Protein AF-A0A6V7L0L9-F1 (afdb_monomer)

Structure (mmCIF, N/CA/C/O backbone):
data_AF-A0A6V7L0L9-F1
#
_entry.id   AF-A0A6V7L0L9-F1
#
loop_
_atom_site.group_PDB
_atom_site.id
_atom_site.type_symbol
_atom_site.label_atom_id
_atom_site.label_alt_id
_atom_site.label_comp_id
_atom_site.label_asym_id
_atom_site.label_entity_id
_atom_site.label_seq_id
_atom_site.pdbx_PDB_ins_code
_atom_site.Cartn_x
_atom_site.Cartn_y
_atom_site.Cartn_z
_atom_site.occupancy
_a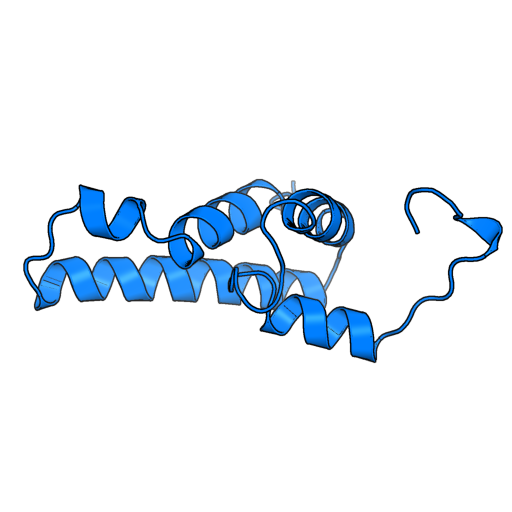tom_site.B_iso_or_equiv
_atom_site.auth_seq_id
_atom_site.auth_comp_id
_atom_site.auth_asym_id
_atom_site.auth_atom_id
_atom_site.pdbx_PDB_model_num
ATOM 1 N N . TRP A 1 1 ? 7.377 -4.746 -16.483 1.0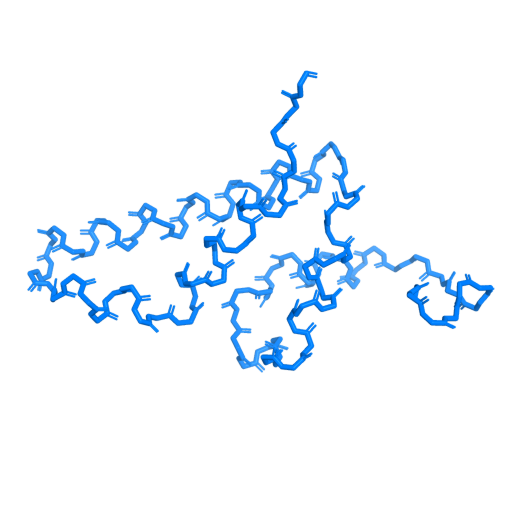0 84.25 1 TRP A N 1
ATOM 2 C CA . TRP A 1 1 ? 8.649 -4.860 -15.745 1.00 84.25 1 TRP A CA 1
ATOM 3 C C . TRP A 1 1 ? 8.959 -6.317 -15.421 1.00 84.25 1 TRP A C 1
ATOM 5 O O . TRP A 1 1 ? 10.031 -6.757 -15.808 1.00 84.25 1 TRP A O 1
ATOM 15 N N . LYS A 1 2 ? 8.005 -7.059 -14.832 1.00 84.25 2 LYS A N 1
ATOM 16 C CA . LYS A 1 2 ? 8.135 -8.475 -14.446 1.00 84.25 2 LYS A CA 1
ATOM 17 C C . LYS A 1 2 ? 8.357 -9.455 -15.613 1.00 84.25 2 LYS A C 1
ATOM 19 O O . LYS A 1 2 ? 9.348 -10.166 -15.622 1.00 84.25 2 LYS A O 1
ATOM 24 N N . HIS A 1 3 ? 7.492 -9.448 -16.635 1.00 87.88 3 HIS A N 1
ATOM 25 C CA . HIS A 1 3 ? 7.539 -10.454 -17.722 1.00 87.88 3 HIS A CA 1
ATOM 26 C C . HIS A 1 3 ? 8.214 -9.993 -19.025 1.00 87.88 3 HIS A C 1
ATOM 28 O O . HIS A 1 3 ? 8.584 -10.810 -19.857 1.00 87.88 3 HIS A O 1
ATOM 34 N N . ALA A 1 4 ? 8.389 -8.684 -19.213 1.00 88.88 4 ALA A N 1
ATOM 35 C CA . ALA A 1 4 ? 8.980 -8.101 -20.421 1.00 88.88 4 ALA A CA 1
ATOM 36 C C . ALA A 1 4 ? 9.965 -6.994 -20.034 1.00 88.88 4 ALA A C 1
ATOM 38 O O . ALA A 1 4 ? 9.713 -5.805 -20.236 1.00 88.88 4 ALA A O 1
ATOM 39 N N . ARG A 1 5 ? 11.069 -7.377 -19.378 1.00 87.19 5 ARG A N 1
ATOM 40 C CA . ARG A 1 5 ? 12.037 -6.421 -18.818 1.00 87.19 5 ARG A CA 1
ATOM 41 C C . ARG A 1 5 ? 12.722 -5.564 -19.886 1.00 87.19 5 ARG A C 1
ATOM 43 O O . ARG A 1 5 ? 13.003 -4.402 -19.608 1.00 87.19 5 ARG A O 1
ATOM 50 N N . SER A 1 6 ? 12.937 -6.119 -21.081 1.00 91.38 6 SER A N 1
ATOM 51 C CA . SER A 1 6 ? 13.549 -5.450 -22.240 1.00 91.38 6 SER A CA 1
ATOM 52 C C . SER A 1 6 ? 12.655 -4.386 -22.883 1.00 91.38 6 SER A C 1
ATOM 54 O O . SER A 1 6 ? 13.164 -3.412 -23.423 1.00 91.38 6 SER A O 1
ATOM 56 N N . GLN A 1 7 ? 11.333 -4.548 -22.795 1.00 91.94 7 GLN A N 1
ATOM 57 C CA . GLN A 1 7 ? 10.337 -3.601 -23.317 1.00 91.94 7 GLN A CA 1
ATOM 58 C C . GLN A 1 7 ? 9.831 -2.636 -22.238 1.00 91.94 7 GLN A C 1
ATOM 60 O O . GLN A 1 7 ? 9.000 -1.768 -22.496 1.00 91.94 7 GLN A O 1
ATOM 65 N N . TRP A 1 8 ? 10.285 -2.803 -20.995 1.00 90.56 8 TRP A N 1
ATOM 66 C CA . TRP A 1 8 ? 9.788 -2.003 -19.892 1.00 90.56 8 TRP A CA 1
ATOM 67 C C . TRP A 1 8 ? 10.465 -0.637 -19.848 1.00 90.56 8 TRP A C 1
ATOM 69 O O . TRP A 1 8 ? 11.679 -0.530 -19.672 1.00 90.56 8 TRP A O 1
ATOM 79 N N . LYS A 1 9 ? 9.636 0.403 -19.904 1.00 92.19 9 LYS A N 1
ATOM 80 C CA . LYS A 1 9 ? 10.019 1.779 -19.622 1.00 92.19 9 LYS A CA 1
ATOM 81 C C . LYS A 1 9 ? 9.460 2.188 -18.265 1.00 92.19 9 LYS A C 1
ATOM 83 O O . LYS A 1 9 ? 8.297 1.931 -17.956 1.00 92.19 9 LYS A O 1
ATOM 88 N N . PHE A 1 10 ? 10.297 2.819 -17.448 1.00 90.81 10 PHE A N 1
ATOM 89 C CA . PHE A 1 10 ? 9.831 3.419 -16.207 1.00 90.81 10 PHE A CA 1
ATOM 90 C C . PHE A 1 10 ? 8.907 4.604 -16.512 1.00 90.81 10 PHE A C 1
ATOM 92 O O . PHE A 1 10 ? 9.281 5.521 -17.243 1.00 90.81 10 PHE A O 1
ATOM 99 N N . GLU A 1 11 ? 7.715 4.591 -15.920 1.00 93.88 11 GLU A N 1
ATOM 100 C CA . GLU A 1 11 ? 6.717 5.653 -16.038 1.00 93.88 11 GLU A CA 1
ATOM 101 C C . GLU A 1 11 ? 6.425 6.228 -14.653 1.00 93.88 11 GLU A C 1
ATOM 103 O O . GLU A 1 11 ? 5.693 5.637 -13.855 1.00 93.88 11 GLU A O 1
ATOM 108 N N . LYS A 1 12 ? 7.000 7.399 -14.358 1.00 93.06 12 LYS A N 1
ATOM 109 C CA . LYS A 1 12 ? 6.882 8.025 -13.034 1.00 93.06 12 LYS A CA 1
ATOM 110 C C . LYS A 1 12 ? 5.430 8.313 -12.649 1.00 93.06 12 LYS A C 1
ATOM 112 O O . LYS A 1 12 ? 5.052 8.061 -11.511 1.00 93.06 12 LYS A O 1
ATOM 117 N N . LEU A 1 13 ? 4.622 8.794 -13.594 1.00 96.19 13 LEU A N 1
ATOM 118 C CA . LEU A 1 13 ? 3.204 9.083 -13.362 1.00 96.19 13 LEU A CA 1
ATOM 119 C C . LEU A 1 13 ? 2.423 7.821 -12.986 1.00 96.19 13 LEU A C 1
ATOM 121 O O . LEU A 1 13 ? 1.597 7.860 -12.082 1.00 96.19 13 LEU A O 1
ATOM 125 N N . LYS A 1 14 ? 2.745 6.683 -13.612 1.00 94.69 14 LYS A N 1
ATOM 126 C CA . LYS A 1 14 ? 2.137 5.394 -13.278 1.00 94.69 14 LYS A CA 1
ATOM 127 C C . LYS A 1 14 ? 2.548 4.917 -11.888 1.00 94.69 14 LYS A C 1
ATOM 129 O O . LYS A 1 14 ? 1.709 4.415 -11.153 1.00 94.69 14 LYS A O 1
ATOM 134 N N . GLN A 1 15 ? 3.814 5.108 -11.510 1.00 94.88 15 GLN A N 1
ATOM 135 C CA . GLN A 1 15 ? 4.276 4.817 -10.150 1.00 94.88 15 GLN A CA 1
ATOM 136 C C . GLN A 1 15 ? 3.517 5.656 -9.114 1.00 94.88 15 GLN A C 1
ATOM 138 O O . GLN A 1 15 ? 3.039 5.093 -8.138 1.00 94.88 15 GLN A O 1
ATOM 143 N N . ILE A 1 16 ? 3.393 6.970 -9.334 1.00 95.38 16 ILE A N 1
ATOM 144 C CA . ILE A 1 16 ? 2.656 7.872 -8.433 1.00 95.38 16 ILE A CA 1
ATOM 145 C C . ILE A 1 16 ? 1.198 7.419 -8.318 1.00 95.38 16 ILE A C 1
ATOM 147 O O . ILE A 1 16 ? 0.716 7.195 -7.215 1.00 95.38 16 ILE A O 1
ATOM 151 N N . TRP A 1 17 ? 0.541 7.159 -9.452 1.00 97.12 17 TRP A N 1
ATOM 152 C CA . TRP A 1 17 ? -0.839 6.682 -9.459 1.00 97.12 17 TRP A CA 1
ATOM 153 C C . TRP A 1 17 ? -1.005 5.383 -8.659 1.00 97.12 17 TRP A C 1
ATOM 155 O O . TRP A 1 17 ? -1.922 5.271 -7.850 1.00 97.12 17 TRP A O 1
ATOM 165 N N . LEU A 1 18 ? -0.089 4.420 -8.816 1.00 96.62 18 LEU A N 1
ATOM 166 C CA . LEU A 1 18 ? -0.112 3.186 -8.030 1.00 96.62 18 LEU A CA 1
ATOM 167 C C . LEU A 1 18 ? 0.091 3.452 -6.531 1.00 96.62 18 LEU A C 1
ATOM 169 O O . LEU A 1 18 ? -0.600 2.842 -5.723 1.00 96.62 18 LEU A O 1
ATOM 173 N N . MET A 1 19 ? 0.986 4.365 -6.142 1.00 95.62 19 MET A N 1
ATOM 174 C CA . MET A 1 19 ? 1.185 4.731 -4.731 1.00 95.62 19 MET A CA 1
ATOM 175 C C . MET A 1 19 ? -0.094 5.311 -4.106 1.00 95.62 19 MET A C 1
ATOM 177 O O . MET A 1 19 ? -0.437 4.994 -2.963 1.00 95.62 19 MET A O 1
ATOM 181 N N . ASP A 1 20 ? -0.838 6.106 -4.869 1.00 95.25 20 ASP A N 1
ATOM 182 C CA . ASP A 1 20 ? -2.074 6.726 -4.397 1.00 95.25 20 ASP A CA 1
ATOM 183 C C . ASP A 1 20 ? -3.218 5.706 -4.278 1.00 95.25 20 ASP A C 1
ATOM 185 O O . ASP A 1 20 ? -3.978 5.744 -3.310 1.00 95.25 20 ASP A O 1
ATOM 189 N N . HIS A 1 21 ? -3.278 4.712 -5.170 1.00 95.94 21 HIS A N 1
ATOM 190 C CA . HIS A 1 21 ? -4.460 3.855 -5.328 1.00 95.94 21 HIS A CA 1
ATOM 191 C C . HIS A 1 21 ? -4.285 2.385 -4.907 1.00 95.94 21 HIS A C 1
ATOM 193 O O . HIS A 1 21 ? -5.276 1.668 -4.841 1.00 95.94 21 HIS A O 1
ATOM 199 N N . LEU A 1 22 ? -3.077 1.901 -4.573 1.00 95.88 22 LEU A N 1
ATOM 200 C CA . LEU A 1 22 ? -2.848 0.466 -4.294 1.00 95.88 22 LEU A CA 1
ATOM 201 C C . LEU A 1 22 ? -3.700 -0.145 -3.170 1.00 95.88 22 LEU A C 1
ATOM 203 O O . LEU A 1 22 ? -3.878 -1.359 -3.144 1.00 95.88 22 LEU A O 1
ATOM 207 N N . LEU A 1 23 ? -4.207 0.668 -2.244 1.00 95.94 23 LEU A N 1
ATOM 208 C CA . LEU A 1 23 ? -5.016 0.195 -1.115 1.00 95.94 23 LEU A CA 1
ATOM 209 C C . LEU A 1 23 ? -6.511 0.091 -1.453 1.00 95.94 23 LEU A C 1
ATOM 211 O O . LEU A 1 23 ? -7.246 -0.530 -0.698 1.00 95.94 23 LEU A O 1
ATOM 215 N N . ASP A 1 24 ? -6.942 0.647 -2.586 1.00 94.94 24 ASP A N 1
ATOM 216 C CA . ASP A 1 24 ? -8.322 0.588 -3.066 1.00 94.94 24 ASP A CA 1
ATOM 217 C C . ASP A 1 24 ? -8.481 -0.558 -4.073 1.00 94.94 24 ASP A C 1
ATOM 219 O O . ASP A 1 24 ? -7.780 -0.624 -5.089 1.00 94.94 24 ASP A O 1
ATOM 223 N N . ASP A 1 25 ? -9.400 -1.477 -3.796 1.00 94.06 25 ASP A N 1
ATOM 224 C CA . ASP A 1 25 ? -9.675 -2.639 -4.638 1.00 94.06 25 ASP A CA 1
ATOM 225 C C . ASP A 1 25 ? -10.440 -2.300 -5.916 1.00 94.06 25 ASP A C 1
ATOM 227 O O 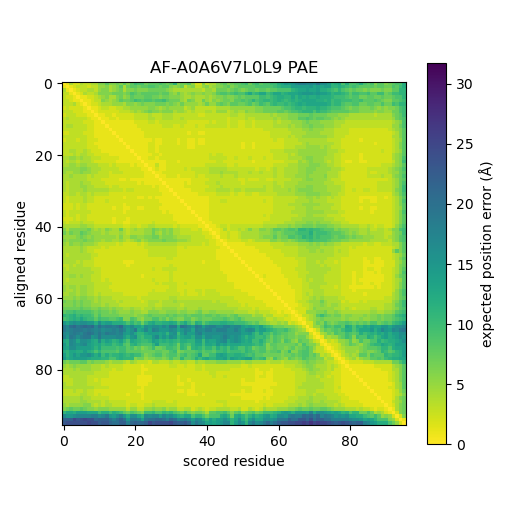. ASP A 1 25 ? -10.344 -3.036 -6.900 1.00 94.06 25 ASP A O 1
ATOM 231 N N . LYS A 1 26 ? -11.119 -1.149 -5.944 1.00 94.81 26 LYS A N 1
ATOM 232 C CA . LYS A 1 26 ? -11.789 -0.639 -7.147 1.00 94.81 26 LYS A CA 1
ATOM 233 C C . LYS A 1 26 ? -10.789 -0.100 -8.163 1.00 94.81 26 LYS A C 1
ATOM 235 O O . LYS A 1 26 ? -10.976 -0.279 -9.365 1.00 94.81 26 LYS A O 1
ATOM 240 N N . SER A 1 27 ? -9.731 0.551 -7.685 1.00 94.94 27 SER A N 1
ATOM 241 C CA . SER A 1 27 ? -8.674 1.103 -8.534 1.00 94.94 27 SER A CA 1
ATOM 242 C C . SER A 1 27 ? -7.617 0.063 -8.898 1.00 94.94 27 SER A C 1
ATOM 244 O O . SER A 1 27 ? -7.209 -0.034 -10.055 1.00 94.94 27 SER A O 1
ATOM 246 N N . VAL A 1 28 ? -7.163 -0.724 -7.921 1.00 96.00 28 VAL A N 1
ATOM 247 C CA . VAL A 1 28 ? -6.215 -1.822 -8.134 1.00 96.00 28 VAL A CA 1
ATOM 248 C C . VAL A 1 28 ? -6.927 -3.131 -7.813 1.00 96.00 28 VAL A C 1
ATOM 250 O O . VAL A 1 28 ? -7.077 -3.449 -6.636 1.00 96.00 28 VAL A O 1
ATOM 253 N N . PRO A 1 29 ? -7.338 -3.916 -8.821 1.00 96.50 29 PRO A N 1
ATOM 254 C CA . PRO A 1 29 ? -8.000 -5.199 -8.608 1.00 96.50 29 PRO A CA 1
ATOM 255 C C . PRO A 1 29 ? -7.175 -6.177 -7.758 1.00 96.50 29 PRO A C 1
ATOM 257 O O . PRO A 1 29 ? -5.939 -6.151 -7.777 1.00 96.50 29 PRO A O 1
ATOM 260 N N . ASN A 1 30 ? -7.853 -7.052 -7.010 1.00 94.50 30 ASN A N 1
ATOM 261 C CA . ASN A 1 30 ? -7.214 -8.013 -6.096 1.00 94.50 30 ASN A CA 1
ATOM 262 C C . ASN A 1 30 ? -6.235 -8.969 -6.799 1.00 94.50 30 ASN A C 1
ATOM 264 O O . ASN A 1 30 ? -5.231 -9.355 -6.210 1.00 94.50 30 ASN A O 1
ATOM 268 N N . ASP A 1 31 ? -6.487 -9.322 -8.058 1.00 95.50 31 ASP A N 1
ATOM 269 C CA . ASP A 1 31 ? -5.614 -10.158 -8.888 1.00 95.50 31 ASP A CA 1
ATOM 270 C C . ASP A 1 31 ? -4.320 -9.439 -9.307 1.00 95.50 31 ASP A C 1
ATOM 272 O O . ASP A 1 31 ? -3.275 -10.069 -9.483 1.00 95.50 31 ASP A O 1
ATOM 276 N N . ILE A 1 32 ? -4.361 -8.109 -9.413 1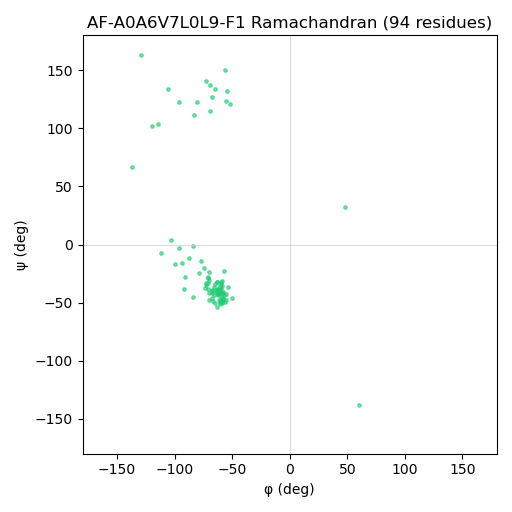.00 93.88 32 ILE A N 1
ATOM 277 C CA . ILE A 1 32 ? -3.215 -7.281 -9.806 1.00 93.88 32 ILE A CA 1
ATOM 278 C C . ILE A 1 32 ? -2.407 -6.817 -8.592 1.00 93.88 32 ILE A C 1
ATOM 280 O O . ILE A 1 32 ? -1.193 -6.616 -8.705 1.00 93.88 32 ILE A O 1
ATOM 284 N N . PHE A 1 33 ? -3.045 -6.680 -7.427 1.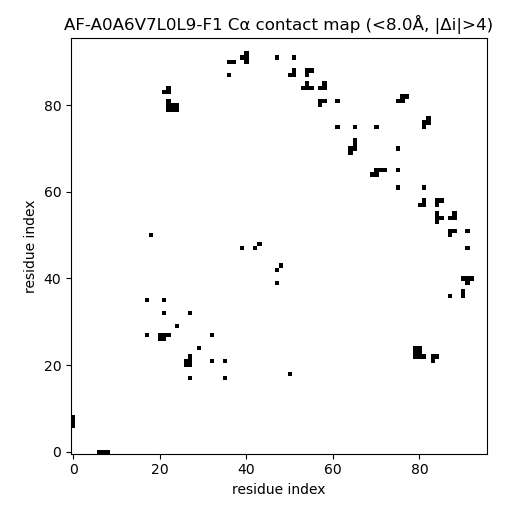00 96.06 33 PHE A N 1
ATOM 285 C CA . PHE A 1 33 ? -2.418 -6.178 -6.204 1.00 96.06 33 PHE A CA 1
ATOM 286 C C . PHE A 1 33 ? -1.090 -6.875 -5.842 1.00 96.06 33 PHE A C 1
ATOM 288 O O . PHE A 1 33 ? -0.116 -6.152 -5.626 1.00 96.06 33 PHE A O 1
ATOM 295 N N . PRO A 1 34 ? -0.953 -8.219 -5.880 1.00 95.31 34 PRO A N 1
ATOM 296 C CA . PRO A 1 34 ? 0.327 -8.878 -5.602 1.00 95.31 34 PRO A CA 1
ATOM 297 C C . PRO A 1 34 ? 1.456 -8.432 -6.539 1.00 95.31 34 PRO A C 1
ATOM 299 O O . PRO A 1 34 ? 2.594 -8.259 -6.117 1.00 95.31 34 PRO A O 1
ATOM 302 N N . THR A 1 35 ? 1.139 -8.173 -7.812 1.00 94.50 35 THR A N 1
ATOM 303 C CA . THR A 1 35 ? 2.124 -7.675 -8.786 1.00 94.50 35 THR A CA 1
ATOM 304 C C . THR A 1 35 ? 2.511 -6.222 -8.503 1.00 94.50 35 THR A C 1
ATOM 306 O O . THR A 1 35 ? 3.647 -5.822 -8.752 1.00 94.50 35 THR A O 1
ATOM 309 N N . VAL A 1 36 ? 1.583 -5.408 -7.992 1.00 94.75 36 VAL A N 1
ATOM 310 C CA . VAL A 1 36 ? 1.869 -4.028 -7.566 1.00 94.75 36 VAL A CA 1
ATOM 311 C C . VAL A 1 36 ? 2.710 -4.017 -6.292 1.00 94.75 36 VAL A C 1
ATOM 313 O O . VAL A 1 36 ? 3.628 -3.209 -6.183 1.00 94.75 36 VAL A O 1
ATOM 316 N N . LEU A 1 37 ? 2.440 -4.929 -5.361 1.00 95.12 37 LEU A N 1
ATOM 317 C CA . LEU A 1 37 ? 3.211 -5.081 -4.133 1.00 95.12 37 LEU A CA 1
ATOM 318 C C . LEU A 1 37 ? 4.673 -5.427 -4.447 1.00 95.12 37 LEU A C 1
ATOM 320 O O . LEU A 1 37 ? 5.569 -4.683 -4.056 1.00 95.12 37 LEU A O 1
ATOM 324 N N . GLU A 1 38 ? 4.900 -6.444 -5.284 1.00 93.81 38 GLU A N 1
ATOM 325 C CA . GLU A 1 38 ? 6.237 -6.847 -5.753 1.00 93.81 38 GLU A CA 1
ATOM 326 C C . GLU A 1 38 ? 6.963 -5.714 -6.503 1.00 93.81 38 GLU A C 1
ATOM 328 O O . GLU A 1 38 ? 8.179 -5.556 -6.408 1.00 93.81 38 GLU A O 1
ATOM 333 N N . TYR A 1 39 ? 6.222 -4.868 -7.231 1.00 92.88 39 TYR A N 1
ATOM 334 C CA . TYR A 1 39 ? 6.794 -3.689 -7.889 1.00 92.88 39 TYR A CA 1
ATOM 335 C C . TYR A 1 39 ? 7.378 -2.683 -6.882 1.00 92.88 39 TYR A C 1
ATOM 337 O O . TYR A 1 39 ? 8.362 -2.007 -7.195 1.00 92.88 39 TYR A O 1
ATOM 345 N N . PHE A 1 40 ? 6.789 -2.581 -5.687 1.00 92.88 40 PHE A N 1
ATOM 346 C CA . PHE A 1 40 ? 7.204 -1.648 -4.640 1.00 92.88 40 PHE A CA 1
ATOM 347 C C . PHE A 1 40 ? 8.188 -2.230 -3.618 1.00 92.88 40 PHE A C 1
ATOM 349 O O . PHE A 1 40 ? 8.864 -1.441 -2.960 1.00 92.88 40 PHE A O 1
ATOM 356 N N . GLU A 1 41 ? 8.356 -3.552 -3.523 1.00 90.12 41 GLU A N 1
ATOM 357 C CA . GLU A 1 41 ? 9.364 -4.188 -2.649 1.00 90.12 41 GLU A CA 1
ATOM 358 C C . GLU A 1 41 ? 10.784 -3.650 -2.902 1.00 90.12 41 GLU A C 1
ATOM 360 O O . GLU A 1 41 ? 11.569 -3.438 -1.978 1.00 90.12 41 GLU A O 1
ATOM 365 N N . GLY A 1 42 ? 11.107 -3.362 -4.167 1.00 84.44 42 GLY A N 1
ATOM 366 C CA . GLY A 1 42 ? 12.397 -2.798 -4.572 1.00 84.44 42 GLY A CA 1
ATOM 367 C C . GLY A 1 42 ? 12.513 -1.273 -4.454 1.00 84.44 42 GLY A C 1
ATOM 368 O O . GLY A 1 42 ? 13.568 -0.724 -4.790 1.00 84.44 42 GLY A O 1
ATOM 369 N N . CYS A 1 43 ? 11.461 -0.560 -4.033 1.00 87.56 43 CYS A N 1
ATOM 370 C CA . CYS A 1 43 ? 11.494 0.899 -3.940 1.00 87.56 43 CYS A CA 1
ATOM 371 C C . CYS A 1 43 ? 12.362 1.377 -2.769 1.00 87.56 43 CYS A C 1
ATOM 373 O O . CYS A 1 43 ? 12.341 0.836 -1.666 1.00 87.56 43 CYS A O 1
ATOM 375 N N . LYS A 1 44 ? 13.113 2.454 -3.013 1.00 86.75 44 LYS A N 1
ATOM 376 C CA . LYS A 1 44 ? 14.017 3.080 -2.040 1.00 86.75 44 LYS A CA 1
ATOM 377 C C . LYS A 1 44 ? 13.762 4.583 -1.945 1.00 86.75 44 LYS A C 1
ATOM 379 O O . LYS A 1 44 ? 13.153 5.174 -2.843 1.00 86.75 44 LYS A O 1
ATOM 384 N N . GLY A 1 45 ? 14.254 5.190 -0.867 1.00 89.94 45 GLY A N 1
ATOM 385 C CA . GLY A 1 45 ? 14.138 6.625 -0.609 1.00 89.94 45 GLY A CA 1
ATOM 386 C C . GLY A 1 45 ? 12.683 7.084 -0.512 1.00 89.94 45 GLY A C 1
ATOM 387 O O . GLY A 1 45 ? 11.833 6.380 0.033 1.00 89.94 45 GLY A O 1
ATOM 388 N N . MET A 1 46 ? 12.379 8.239 -1.109 1.00 91.38 46 MET A N 1
ATOM 389 C CA . MET A 1 46 ? 11.105 8.925 -0.881 1.00 91.38 46 MET A CA 1
ATOM 390 C C . MET A 1 46 ? 9.865 8.091 -1.224 1.00 91.38 46 MET A C 1
ATOM 392 O O . MET A 1 46 ? 8.897 8.099 -0.474 1.00 91.38 46 MET A O 1
ATOM 396 N N . ALA A 1 47 ? 9.886 7.333 -2.326 1.00 91.44 47 ALA A N 1
ATOM 397 C CA . ALA A 1 47 ? 8.730 6.519 -2.714 1.00 91.44 47 ALA A CA 1
ATOM 398 C C . ALA A 1 47 ? 8.369 5.488 -1.631 1.00 91.44 47 ALA A C 1
ATOM 400 O O . ALA A 1 47 ? 7.195 5.264 -1.348 1.00 91.44 47 ALA A O 1
ATOM 401 N N . ARG A 1 48 ? 9.387 4.901 -0.998 1.00 92.44 48 ARG A N 1
ATOM 402 C CA . ARG A 1 48 ? 9.218 3.951 0.099 1.00 92.44 48 ARG A CA 1
ATOM 403 C C . ARG A 1 48 ? 8.707 4.640 1.358 1.00 92.44 48 ARG A C 1
ATOM 405 O O . ARG A 1 48 ? 7.756 4.151 1.952 1.00 92.44 48 ARG A O 1
ATOM 412 N N . GLU A 1 49 ? 9.307 5.757 1.758 1.00 93.75 49 GLU A N 1
ATOM 413 C CA . GLU A 1 49 ? 8.864 6.513 2.938 1.00 93.75 49 GLU A CA 1
ATOM 414 C C . GLU A 1 49 ? 7.397 6.945 2.815 1.00 93.75 49 GLU A C 1
ATOM 416 O O . GLU A 1 49 ? 6.625 6.805 3.761 1.00 93.75 49 GLU A O 1
ATOM 421 N N . THR A 1 50 ? 6.981 7.393 1.626 1.00 94.56 50 THR A N 1
ATOM 422 C CA . THR A 1 50 ? 5.580 7.731 1.351 1.00 94.56 50 THR A CA 1
ATOM 423 C C . THR A 1 50 ? 4.661 6.518 1.490 1.00 94.56 50 THR A C 1
ATOM 425 O O . THR A 1 50 ? 3.598 6.635 2.094 1.00 94.56 50 THR A O 1
ATOM 428 N N . LEU A 1 51 ? 5.056 5.352 0.970 1.00 95.44 51 LEU A N 1
ATOM 429 C CA . LEU A 1 51 ? 4.260 4.125 1.084 1.00 95.44 51 LEU A CA 1
ATOM 430 C C . LEU A 1 51 ? 4.173 3.612 2.526 1.00 95.44 51 LEU A C 1
ATOM 432 O O . LEU A 1 51 ? 3.088 3.232 2.959 1.00 95.44 51 LEU A O 1
ATOM 436 N N . LEU A 1 52 ? 5.280 3.651 3.277 1.00 94.94 52 LEU A N 1
ATOM 437 C CA . LEU A 1 52 ? 5.300 3.309 4.702 1.00 94.94 52 LEU A CA 1
ATOM 438 C C . LEU A 1 52 ? 4.350 4.213 5.483 1.00 94.94 52 LEU A C 1
ATOM 440 O O . LEU A 1 52 ? 3.485 3.720 6.201 1.00 94.94 52 LEU A O 1
ATOM 444 N N . LYS A 1 53 ? 4.463 5.531 5.283 1.00 95.12 53 LYS A N 1
ATOM 445 C CA . LYS A 1 53 ? 3.575 6.502 5.919 1.00 95.12 53 LYS A CA 1
ATOM 446 C C . LYS A 1 53 ? 2.113 6.227 5.573 1.00 95.12 53 LYS A C 1
ATOM 448 O O . LYS A 1 53 ? 1.288 6.154 6.470 1.00 95.12 53 LYS A O 1
ATOM 453 N N . LYS A 1 54 ? 1.800 5.998 4.296 1.00 95.25 54 LYS A N 1
ATOM 454 C CA . LYS A 1 54 ? 0.431 5.716 3.845 1.00 95.25 54 LYS A CA 1
ATOM 455 C C . LYS A 1 54 ? -0.142 4.444 4.472 1.00 95.25 54 LYS A C 1
ATOM 457 O O . LYS A 1 54 ? -1.289 4.448 4.904 1.00 95.25 54 LYS A O 1
ATOM 462 N N . GLY A 1 55 ? 0.654 3.377 4.550 1.00 95.12 55 GLY A N 1
ATOM 463 C CA . GLY A 1 55 ? 0.261 2.151 5.241 1.00 95.12 55 GLY A CA 1
ATOM 464 C C . GLY A 1 55 ? -0.020 2.404 6.724 1.00 95.12 55 GLY A C 1
ATOM 465 O O . GLY A 1 55 ? -1.084 2.040 7.212 1.00 95.12 55 GLY A O 1
ATOM 466 N N . MET A 1 56 ? 0.892 3.083 7.426 1.00 95.31 56 MET A N 1
ATOM 467 C CA . MET A 1 56 ? 0.737 3.414 8.849 1.00 95.31 56 MET A CA 1
ATOM 468 C C . MET A 1 56 ? -0.471 4.318 9.120 1.00 95.31 56 MET A C 1
ATOM 470 O O . MET A 1 56 ? -1.208 4.075 10.073 1.00 95.31 56 MET A O 1
ATOM 474 N N . ASP A 1 57 ? -0.700 5.326 8.277 1.00 95.75 57 ASP A N 1
ATOM 475 C CA . ASP A 1 57 ? -1.825 6.257 8.399 1.00 95.75 57 ASP A CA 1
ATOM 476 C C . ASP A 1 57 ? -3.166 5.520 8.277 1.00 95.75 57 ASP A C 1
ATOM 478 O O . ASP A 1 57 ? -4.093 5.806 9.034 1.00 95.75 57 ASP A O 1
ATOM 482 N N . VAL A 1 58 ? -3.260 4.528 7.383 1.00 95.12 58 VAL A N 1
ATOM 483 C CA . VAL A 1 58 ? -4.447 3.669 7.271 1.00 95.12 58 VAL A CA 1
ATOM 484 C C . VAL A 1 58 ? -4.637 2.831 8.530 1.00 95.12 58 VAL A C 1
ATOM 486 O O . VAL A 1 58 ? -5.725 2.857 9.098 1.00 95.12 58 VAL A O 1
ATOM 489 N N . ILE A 1 59 ? -3.602 2.134 9.010 1.00 93.56 59 ILE A N 1
ATOM 490 C CA . ILE A 1 59 ? -3.712 1.333 10.242 1.00 93.56 59 ILE A CA 1
ATOM 491 C C . ILE A 1 59 ? -4.195 2.204 11.408 1.00 93.56 59 ILE A C 1
ATOM 493 O O . ILE A 1 59 ? -5.170 1.856 12.069 1.00 93.56 59 ILE A O 1
ATOM 497 N N . LYS A 1 60 ? -3.590 3.383 11.583 1.00 93.56 60 LYS A N 1
ATOM 498 C CA . LYS A 1 60 ? -3.952 4.334 12.636 1.00 93.56 60 LYS A CA 1
ATOM 499 C C . LYS A 1 60 ? -5.375 4.876 12.486 1.00 93.56 60 LYS A C 1
ATOM 501 O O . LYS A 1 60 ? -6.075 5.032 13.481 1.00 93.56 60 LYS A O 1
ATOM 506 N N . LYS A 1 61 ? -5.812 5.186 11.259 1.00 92.00 61 LYS A N 1
ATOM 507 C CA . LYS A 1 61 ? -7.192 5.612 10.974 1.00 92.00 61 LYS A CA 1
ATOM 508 C C . LYS A 1 61 ? -8.177 4.555 11.468 1.00 92.00 61 LYS A C 1
ATOM 510 O O . LYS A 1 61 ? -9.102 4.899 12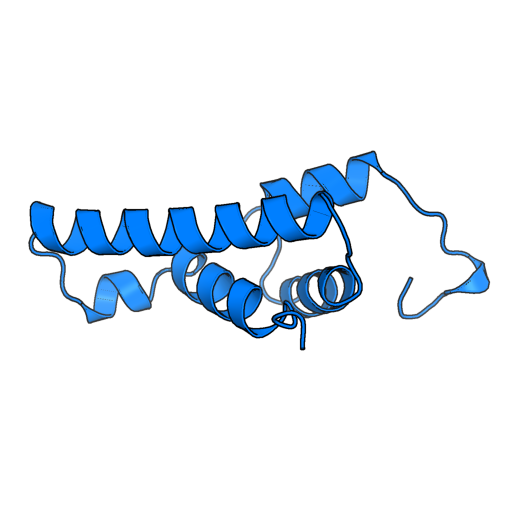.195 1.00 92.00 61 LYS A O 1
ATOM 515 N N . TYR A 1 62 ? -7.948 3.291 11.122 1.00 89.88 62 TYR A N 1
ATOM 516 C CA . TYR A 1 62 ? -8.819 2.202 11.548 1.00 89.88 62 TYR A CA 1
ATOM 517 C C . TYR A 1 62 ? -8.786 1.997 13.065 1.00 89.88 62 TYR A C 1
ATOM 519 O O . TYR A 1 62 ? -9.853 1.896 13.654 1.00 89.88 62 TYR A O 1
ATOM 527 N N . GLU A 1 63 ? -7.614 2.033 13.711 1.00 88.31 63 GLU A N 1
ATOM 528 C CA . GLU A 1 63 ? -7.483 1.964 15.181 1.00 88.31 63 GLU A CA 1
ATOM 529 C C . GLU A 1 63 ? -8.298 3.054 15.898 1.00 88.31 63 GLU A C 1
ATOM 531 O O . GLU A 1 63 ? -8.986 2.778 16.881 1.00 88.31 63 GLU A O 1
ATOM 536 N N . LEU A 1 64 ? -8.265 4.290 15.386 1.00 88.31 64 LEU A N 1
ATOM 537 C CA . LEU A 1 64 ? -9.056 5.402 15.922 1.00 88.31 64 LEU A CA 1
ATOM 538 C C . LEU A 1 64 ? -10.561 5.201 15.707 1.00 88.31 64 LEU A C 1
ATOM 540 O O . LEU A 1 64 ? -11.344 5.512 16.603 1.00 88.31 64 LEU A O 1
ATOM 544 N N . GLN A 1 65 ? -10.966 4.674 14.547 1.00 85.12 65 GLN A N 1
ATOM 545 C CA . GLN A 1 65 ? -12.369 4.354 14.275 1.00 85.12 65 GLN A CA 1
ATOM 546 C C . GLN A 1 65 ? -12.891 3.263 15.213 1.00 85.12 65 GLN A C 1
ATOM 548 O O . GLN A 1 65 ? -13.992 3.410 15.731 1.00 85.12 65 GLN A O 1
ATOM 553 N N . GLN A 1 66 ? -12.092 2.233 15.526 1.00 81.56 66 GLN A N 1
ATOM 554 C CA . GLN A 1 66 ? -12.503 1.214 16.506 1.00 81.56 66 GLN A CA 1
ATOM 555 C C . GLN A 1 66 ? -12.805 1.843 17.868 1.00 81.56 66 GLN A C 1
ATOM 557 O O . GLN A 1 66 ? -13.802 1.511 18.496 1.00 81.56 66 GLN A O 1
ATOM 562 N N . GLN A 1 67 ? -11.958 2.778 18.310 1.00 80.12 67 GLN A N 1
ATOM 563 C CA . GLN A 1 67 ? -12.109 3.445 19.606 1.00 80.12 67 GLN A CA 1
ATOM 564 C C . GLN A 1 67 ? -13.309 4.400 19.666 1.00 80.12 67 GLN A C 1
ATOM 566 O O . GLN A 1 67 ? -13.849 4.616 20.747 1.00 80.12 67 GLN A O 1
ATOM 571 N N . GLN A 1 68 ? -13.695 5.015 18.543 1.00 80.56 68 GLN A N 1
ATOM 572 C CA . GLN A 1 68 ? -14.780 6.005 18.499 1.00 80.56 68 GLN A CA 1
ATOM 573 C C . GLN A 1 68 ? -16.148 5.402 18.186 1.00 80.56 68 GLN A C 1
ATOM 575 O O . GLN A 1 68 ? -17.148 5.873 18.720 1.00 80.56 68 GLN A O 1
ATOM 580 N N . GLU A 1 69 ? -16.199 4.411 17.299 1.00 75.31 69 GLU A N 1
ATOM 581 C CA . GLU A 1 69 ? -17.446 3.892 16.729 1.00 75.31 69 GLU A CA 1
ATOM 582 C C . GLU A 1 69 ? -17.874 2.552 17.355 1.00 75.31 69 GLU A C 1
ATOM 584 O O . GLU A 1 69 ? -18.863 1.978 16.910 1.00 75.31 69 GLU A O 1
ATOM 589 N N . ASP A 1 70 ? -17.143 2.061 18.371 1.00 68.38 70 ASP A N 1
ATOM 590 C CA . ASP A 1 70 ? -17.353 0.752 19.027 1.00 68.38 70 ASP A CA 1
ATOM 591 C C . ASP A 1 70 ? -17.513 -0.386 17.993 1.00 68.38 70 ASP A C 1
ATOM 593 O O . ASP A 1 70 ? -18.270 -1.344 18.163 1.00 68.38 70 ASP A O 1
ATOM 597 N N . LEU A 1 71 ? -16.826 -0.234 16.854 1.00 69.31 71 LEU A N 1
ATOM 598 C CA . LEU A 1 71 ? -16.884 -1.168 15.739 1.00 69.31 71 LEU A CA 1
ATOM 599 C C . LEU A 1 71 ? -16.212 -2.474 16.138 1.00 69.31 71 LEU A C 1
ATOM 601 O O . LEU A 1 71 ? -15.112 -2.475 16.697 1.00 69.31 71 LEU A O 1
ATOM 605 N N . GLU A 1 72 ? -16.845 -3.588 15.773 1.00 74.62 72 GLU A N 1
ATOM 606 C CA . GLU A 1 72 ? -16.284 -4.915 15.997 1.00 74.62 72 GLU A CA 1
ATOM 607 C C . GLU A 1 72 ? -14.881 -5.014 15.396 1.00 74.62 72 GLU A C 1
ATOM 609 O O . GLU A 1 72 ? -14.631 -4.644 14.241 1.00 74.62 72 GLU A O 1
ATOM 614 N N . GLU A 1 73 ? -13.951 -5.535 16.198 1.00 70.62 73 GLU A N 1
ATOM 615 C CA . GLU A 1 73 ? -12.544 -5.588 15.822 1.00 70.62 73 GLU A CA 1
ATOM 616 C C . GLU A 1 73 ? -12.312 -6.391 14.533 1.00 70.62 73 GLU A C 1
ATOM 618 O O . GLU A 1 73 ? -11.440 -6.057 13.725 1.00 70.62 73 GLU A O 1
ATOM 623 N N . GLU A 1 74 ? -13.151 -7.402 14.321 1.00 71.19 74 GLU A N 1
ATOM 624 C CA . GLU A 1 74 ? -13.159 -8.264 13.146 1.00 71.19 74 GLU A CA 1
ATOM 625 C C . GLU A 1 74 ? -13.563 -7.491 11.880 1.00 71.19 74 GLU A C 1
ATOM 627 O O . GLU A 1 74 ? -12.818 -7.493 10.903 1.00 71.19 74 GLU A O 1
ATOM 632 N N . ALA A 1 75 ? -14.654 -6.717 11.920 1.00 75.12 75 ALA A N 1
ATOM 633 C CA . ALA A 1 75 ? -15.167 -5.979 10.761 1.00 75.12 75 ALA A CA 1
ATOM 634 C C . ALA A 1 75 ? -14.156 -4.957 10.207 1.00 75.12 75 ALA A C 1
ATOM 636 O O . ALA A 1 75 ? -14.033 -4.751 8.998 1.00 75.12 75 ALA A O 1
ATOM 637 N N . VAL A 1 76 ? -13.382 -4.331 11.094 1.00 73.81 76 VAL A N 1
ATOM 638 C CA . VAL A 1 76 ? -12.320 -3.386 10.720 1.00 73.81 76 VAL A CA 1
ATOM 639 C C . VAL A 1 76 ? -11.139 -4.102 10.059 1.00 73.81 76 VAL A C 1
ATOM 641 O O . VAL A 1 76 ? -10.613 -3.633 9.041 1.00 73.81 76 VAL A O 1
ATOM 644 N N . ARG A 1 77 ? -10.748 -5.265 10.595 1.00 76.19 77 ARG A N 1
ATOM 645 C CA . ARG A 1 77 ? -9.677 -6.108 10.040 1.00 76.19 77 ARG A CA 1
ATOM 646 C C . ARG A 1 77 ? -10.066 -6.768 8.716 1.00 76.19 77 ARG A C 1
ATOM 648 O O . ARG A 1 77 ? -9.176 -7.100 7.930 1.00 76.19 77 ARG A O 1
ATOM 655 N N . GLU A 1 78 ? -11.359 -6.934 8.454 1.00 80.94 78 GLU A N 1
ATOM 656 C CA . GLU A 1 78 ? -11.888 -7.459 7.192 1.00 80.94 78 GLU A CA 1
ATOM 657 C C . GLU A 1 78 ? -11.887 -6.436 6.049 1.00 80.94 78 GLU A C 1
ATOM 659 O O . GLU A 1 78 ? -12.002 -6.821 4.884 1.00 80.94 78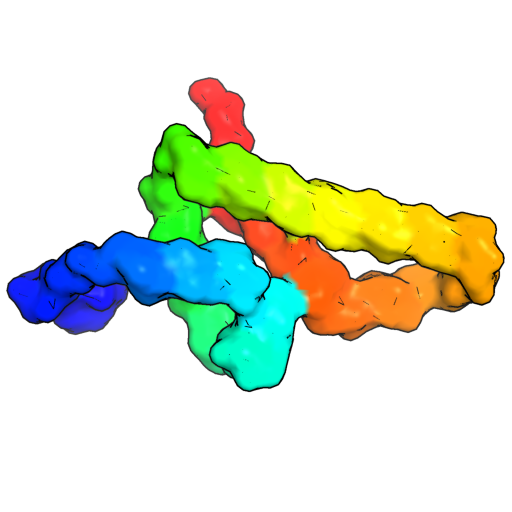 GLU A O 1
ATOM 664 N N . SER A 1 79 ? -11.709 -5.142 6.334 1.00 90.38 79 SER A N 1
ATOM 665 C CA . SER A 1 79 ? -11.675 -4.141 5.268 1.00 90.38 79 SER A CA 1
ATOM 666 C C . SER A 1 79 ? -10.463 -4.343 4.348 1.00 90.38 79 SER A C 1
ATOM 668 O O . SER A 1 79 ? -9.321 -4.516 4.788 1.00 90.38 79 SER A O 1
ATOM 670 N N . VAL A 1 80 ? -10.702 -4.289 3.035 1.00 93.31 80 VAL A N 1
ATOM 671 C CA . VAL A 1 80 ? -9.651 -4.527 2.031 1.00 93.31 80 VAL A CA 1
ATOM 672 C C . VAL A 1 80 ? -8.533 -3.486 2.136 1.00 93.31 80 VAL A C 1
ATOM 674 O O . VAL A 1 80 ? -7.355 -3.826 2.029 1.00 93.31 80 VAL A O 1
ATOM 677 N N . GLU A 1 81 ? -8.890 -2.229 2.416 1.00 94.50 81 GLU A N 1
ATOM 678 C CA . GLU A 1 81 ? -7.936 -1.134 2.626 1.00 94.50 81 GLU A CA 1
ATOM 679 C C . GLU A 1 81 ? -6.961 -1.456 3.773 1.00 94.50 81 GLU A C 1
ATOM 681 O O . GLU A 1 81 ? -5.745 -1.316 3.615 1.00 94.50 81 GLU A O 1
ATOM 686 N N . TYR A 1 82 ? -7.474 -1.957 4.903 1.00 94.75 82 TYR A N 1
ATOM 687 C CA . TYR A 1 82 ? -6.670 -2.329 6.066 1.00 94.75 82 TYR A CA 1
ATOM 688 C C . TYR A 1 82 ? -5.767 -3.538 5.796 1.00 94.75 82 TYR A C 1
ATOM 690 O O . TYR A 1 82 ? -4.573 -3.516 6.112 1.00 94.75 82 TYR A O 1
ATOM 698 N N . GLN A 1 83 ? -6.312 -4.586 5.172 1.00 94.94 83 GLN A N 1
ATOM 699 C CA . GLN A 1 83 ? -5.554 -5.793 4.826 1.00 94.94 83 GLN A CA 1
ATOM 700 C C . GLN A 1 83 ? -4.389 -5.468 3.891 1.00 94.94 83 GLN A C 1
ATOM 702 O O . GLN A 1 83 ? -3.247 -5.864 4.144 1.00 94.94 83 GLN A O 1
ATOM 707 N N . ARG A 1 84 ? -4.648 -4.669 2.853 1.00 96.38 84 ARG A N 1
ATOM 708 C CA . ARG A 1 84 ? -3.618 -4.228 1.911 1.00 96.38 84 ARG A CA 1
ATOM 709 C C . ARG A 1 84 ? -2.589 -3.317 2.562 1.00 96.38 84 ARG A C 1
ATOM 711 O O . ARG A 1 84 ? -1.409 -3.425 2.236 1.00 96.38 84 ARG A O 1
ATOM 718 N N . ALA A 1 85 ? -2.994 -2.456 3.497 1.00 95.81 85 ALA A N 1
ATOM 719 C CA . ALA A 1 85 ? -2.058 -1.629 4.254 1.00 95.81 85 ALA A CA 1
ATOM 720 C C . ALA A 1 85 ? -1.104 -2.494 5.088 1.00 95.81 85 ALA A C 1
ATOM 722 O O . ALA A 1 85 ? 0.104 -2.257 5.073 1.00 95.81 85 ALA A O 1
ATOM 723 N N . ARG A 1 86 ? -1.606 -3.553 5.739 1.00 94.88 86 ARG A N 1
ATOM 724 C CA . ARG A 1 86 ? -0.748 -4.521 6.443 1.00 94.88 86 ARG A CA 1
ATOM 725 C C . ARG A 1 86 ? 0.213 -5.234 5.498 1.00 94.88 86 ARG A C 1
ATOM 727 O O . ARG A 1 86 ? 1.403 -5.298 5.794 1.00 94.88 86 ARG A O 1
ATOM 734 N N . GLN A 1 87 ? -0.277 -5.736 4.365 1.00 95.44 87 GLN A N 1
ATOM 735 C CA . GLN A 1 87 ? 0.562 -6.409 3.367 1.00 95.44 87 GLN A CA 1
ATOM 736 C C . GLN A 1 87 ? 1.646 -5.474 2.814 1.00 95.44 87 GLN A C 1
ATOM 738 O O . GLN A 1 87 ? 2.796 -5.881 2.683 1.00 95.44 87 GLN A O 1
ATOM 743 N N . LEU A 1 88 ? 1.307 -4.203 2.566 1.00 95.50 88 LEU A N 1
ATOM 744 C CA . LEU A 1 88 ? 2.260 -3.172 2.157 1.00 95.50 88 LEU A CA 1
ATOM 745 C C . LEU A 1 88 ? 3.378 -2.988 3.184 1.00 95.50 88 LEU A C 1
ATOM 747 O O . LEU A 1 88 ? 4.550 -3.005 2.820 1.00 95.50 88 LEU A O 1
ATOM 751 N N . LEU A 1 89 ? 3.031 -2.835 4.462 1.00 94.00 89 LEU A N 1
ATOM 752 C CA . LEU A 1 89 ? 4.020 -2.647 5.524 1.00 94.00 89 LEU A CA 1
ATOM 753 C C . LEU A 1 89 ? 4.918 -3.877 5.716 1.00 94.00 89 LEU A C 1
ATOM 755 O O . LEU A 1 89 ? 6.094 -3.717 6.018 1.00 94.00 89 LEU A O 1
ATOM 759 N N . GLN A 1 90 ? 4.387 -5.085 5.514 1.00 92.62 90 GLN A N 1
ATOM 760 C CA . GLN A 1 90 ? 5.158 -6.332 5.592 1.00 92.62 90 GLN A CA 1
ATOM 761 C C . GLN A 1 90 ? 6.106 -6.526 4.401 1.0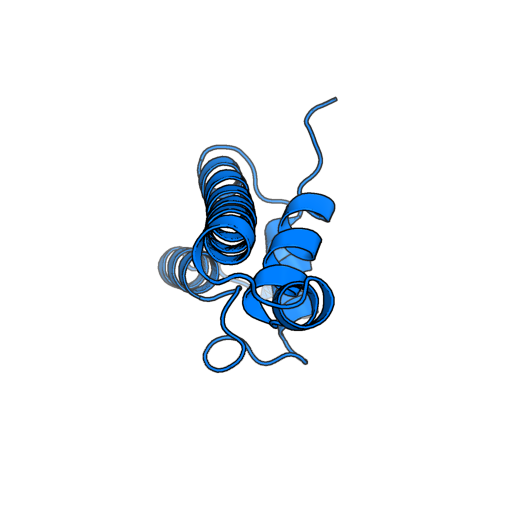0 92.62 90 GLN A C 1
ATOM 763 O O . GLN A 1 90 ? 7.181 -7.096 4.565 1.00 92.62 90 GLN A O 1
ATOM 768 N N . ALA A 1 91 ? 5.717 -6.058 3.213 1.00 91.81 91 ALA A N 1
ATOM 769 C CA . ALA A 1 91 ? 6.512 -6.193 1.994 1.00 91.81 91 ALA A CA 1
ATOM 770 C C . ALA A 1 91 ? 7.665 -5.179 1.906 1.00 91.81 91 ALA A C 1
ATOM 772 O O . ALA A 1 91 ? 8.651 -5.415 1.210 1.00 91.81 91 ALA A O 1
ATOM 773 N N . LEU A 1 92 ? 7.563 -4.036 2.591 1.00 89.75 92 LEU A N 1
ATOM 774 C CA . LEU A 1 92 ? 8.607 -3.012 2.584 1.00 89.75 92 LEU A CA 1
ATOM 775 C C . LEU A 1 92 ? 9.699 -3.375 3.611 1.00 89.75 92 LEU A C 1
ATOM 777 O O . LEU A 1 92 ? 9.447 -3.313 4.813 1.00 89.75 92 LEU A O 1
ATOM 781 N N . PRO A 1 93 ? 10.926 -3.726 3.184 1.00 74.94 93 PRO A N 1
ATOM 782 C CA . PRO A 1 93 ? 11.936 -4.283 4.085 1.00 74.94 93 PRO A CA 1
ATOM 783 C C . PRO A 1 93 ? 12.428 -3.229 5.077 1.00 74.94 93 PRO A C 1
ATOM 785 O O . PRO A 1 93 ? 13.066 -2.280 4.644 1.00 74.94 93 PRO A O 1
ATOM 788 N N . THR A 1 94 ? 12.201 -3.354 6.386 1.00 66.44 94 THR A N 1
ATOM 789 C CA . THR A 1 94 ? 12.790 -2.446 7.395 1.00 66.44 94 THR A CA 1
ATOM 790 C C . THR A 1 94 ? 14.311 -2.436 7.240 1.00 66.44 94 THR A C 1
ATOM 792 O O . THR A 1 94 ? 14.909 -3.509 7.209 1.00 66.44 94 THR A O 1
ATOM 795 N N . GLU A 1 95 ? 14.922 -1.260 7.041 1.00 57.31 95 GLU A N 1
ATOM 796 C CA . GLU A 1 95 ? 16.376 -1.163 6.840 1.00 57.31 95 GLU A CA 1
ATOM 797 C C . GLU A 1 95 ? 17.090 -1.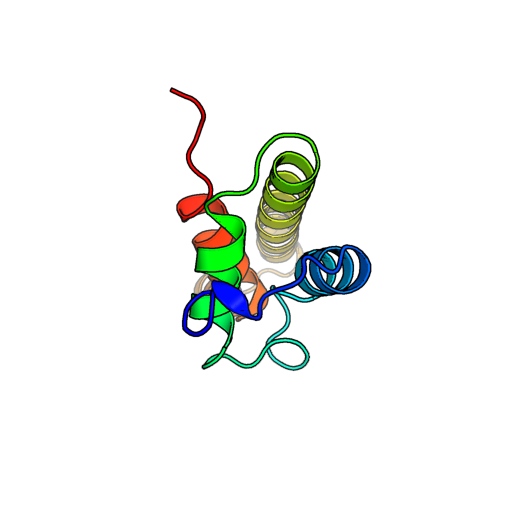904 7.981 1.00 57.31 95 GLU A C 1
ATOM 799 O O . GLU A 1 95 ? 16.825 -1.634 9.151 1.00 57.31 95 GLU A O 1
ATOM 804 N N . THR A 1 96 ? 17.890 -2.908 7.611 1.00 40.09 96 THR A N 1
ATOM 805 C CA . THR A 1 96 ? 18.842 -3.596 8.493 1.00 40.09 96 THR A CA 1
ATOM 806 C C . THR A 1 96 ? 20.131 -2.798 8.533 1.00 40.09 96 THR A C 1
ATOM 808 O O . THR A 1 96 ? 20.531 -2.318 7.446 1.00 40.09 96 THR A O 1
#

Radius of gyration: 14.76 Å; Cα contacts (8 Å, |Δi|>4): 66; chains: 1; bounding box: 36×20×43 Å

InterPro domains:
  IPR019327 WKF domain [PF10180] (1-57)

pLDDT: mean 89.23, std 9.63, range [40.09, 97.12]

Nearest PDB structures (foldseek):
  7b9s-assembly1_S  TM=3.745E-01  e=6.666E+00  Mycobacterium xenopi RIVM700367
  7b9f-assembly1_X  TM=3.754E-01  e=8.686E+00  Mycobacterium xenopi RIVM700367

Sequence (96 aa):
WKHARSQWKFEKLKQIWLMDHLLDDKSVPNDIFPTVLEYFEGCKGMARETLLKKGMDVIKKYELQQQQEDLEEEAVRESVEYQRARQLLQALPTET

Mean predicted aligned error: 4.8 Å

Organism: NCBI:txid1563983

Foldseek 3Di:
DVPCPVPDDDDVVVLVQCLVPLLPCVSQPPVCSVVSLVVCLPDDDPSLVSLLVLLVVLCVVLVVCCVVVVDDPVVSCPRSSNVSSVSSNVSHDDDD

Solvent-accessible surface area (backbone atoms only — not comparable to full-atom values): 5620 Å² total; per-residue (Å²): 91,89,91,43,57,91,77,47,72,91,51,68,68,59,52,52,51,44,71,74,33,59,44,39,59,88,77,32,42,77,87,50,38,64,61,54,50,62,64,48,44,78,49,64,66,68,68,34,54,52,49,48,50,53,21,52,51,48,51,51,51,50,57,52,44,36,74,73,66,73,46,58,72,62,66,58,61,66,34,61,46,46,46,42,23,51,52,51,53,69,52,45,73,75,88,126

Secondary structure (DSSP, 8-state):
--S-TTT----HHHHHHHHHHTT-TTTS-TTTHHHHHHHHHT--THHHHHHHHHHHHHHHHHHHHHHHH---HHHHHT-HHHHHHHHHHHHS----